Protein AF-A0AA36H5W6-F1 (afdb_monomer)

Radius of gyration: 16.44 Å; Cα contacts (8 Å, |Δi|>4): 114; chains: 1; bounding box: 38×45×36 Å

Sequence (172 aa):
MTRFTPFHFIIVGIMAVNNNDVLQHSNDTVLLPMIGDDKIEEFLEIIKVVRNRTLSKEERLQEIGPLLHNYTDRITLETIGNLTDLHDFIMERVENASARVKEVFHKIYDLTADIDFDRKSQAEQDKEVDKLYDSLSEAEKNEVKELEDLHEQKARDLGVEELLGSLPDDTD

Organism: Cylicocyclus nassatus (NCBI:txid53992)

Secondary structure (DSSP, 8-state):
-----TTHHHHHHHHHHHHHTTTTS-SS--------HHHHHHHHHHHHHHH-TTS-HHHHHHHHTTGGGGS-TTS-HHHHHHHHHHHHHHHHHHHTS-HHHHHHHHHHHHHHT-HHHHTS-HHHHHHHHHHHHHTS-HHHHHHHHHHHHHHHHHHHHTT-GGGG-PPP----

pLDDT: mean 72.29, std 20.96, range [24.34, 95.5]

Foldseek 3Di:
DPPDQLCLLVQLLLVLQVCVVQPPDDDDPDDRPPPDLVVSLLVLVLVVLLLPPVDDLVVSLVVCVVSCPPGDPVDDSLLSSLVSVLNVVLVVLLVVAPPLLVVLVVVLNVLSSDVVSVPDDPVVNVVVNVVSLVVDDPVSNVSSVVSSVVSCVSCVVSVNNVSSDDDPPPPD

Solvent-accessible surface area (backbone atoms only — not comparable to full-atom values): 10214 Å² total; per-residue (Å²): 134,83,80,78,56,89,52,46,60,72,53,26,45,58,48,47,61,62,50,56,74,62,72,76,70,71,100,60,101,62,81,76,76,76,78,53,69,68,59,54,50,55,49,45,50,46,52,53,42,60,67,40,77,92,47,55,72,67,56,34,50,62,66,38,56,73,69,42,78,84,54,60,93,82,60,38,74,65,52,52,50,43,53,34,52,47,49,53,54,48,49,59,50,42,73,70,43,58,71,65,51,33,53,44,52,51,52,52,51,55,45,73,66,33,69,75,48,68,72,42,55,68,72,55,45,50,52,57,52,47,56,51,57,69,70,46,53,73,70,46,48,51,52,45,48,55,52,40,56,52,44,54,50,49,26,54,77,60,74,46,42,78,52,36,52,67,71,79,79,87,73,126

Mean predicted aligned error: 10.01 Å

Structure (mmCIF, N/CA/C/O backbone):
data_AF-A0AA36H5W6-F1
#
_entry.id   AF-A0AA36H5W6-F1
#
loop_
_atom_site.group_PDB
_atom_site.id
_atom_site.type_symbol
_atom_site.label_atom_id
_atom_site.label_alt_id
_atom_site.label_comp_id
_atom_site.label_asym_id
_atom_site.label_entity_id
_atom_site.label_seq_id
_atom_site.pdbx_PDB_ins_code
_atom_site.Cartn_x
_atom_site.Cartn_y
_atom_site.Cartn_z
_atom_site.occupancy
_atom_site.B_iso_or_equiv
_atom_site.auth_seq_id
_atom_site.auth_comp_id
_atom_site.auth_asym_id
_atom_site.auth_atom_id
_atom_site.pdbx_PDB_model_num
ATOM 1 N N . MET A 1 1 ? -7.887 -23.222 6.047 1.00 24.34 1 MET A N 1
ATOM 2 C CA . MET A 1 1 ? -8.365 -21.864 6.388 1.00 24.34 1 MET A CA 1
ATOM 3 C C . MET A 1 1 ? -7.148 -20.981 6.557 1.00 24.34 1 MET A C 1
ATOM 5 O O . MET A 1 1 ? -6.692 -20.765 7.674 1.00 24.34 1 MET A O 1
ATOM 9 N N . THR A 1 2 ? -6.570 -20.555 5.442 1.00 28.42 2 THR A N 1
ATOM 10 C CA . THR A 1 2 ? -5.499 -19.560 5.437 1.00 28.42 2 THR A CA 1
ATOM 11 C C . THR A 1 2 ? -6.175 -18.241 5.789 1.00 28.42 2 THR A C 1
ATOM 13 O O . THR A 1 2 ? -7.065 -17.795 5.068 1.00 28.42 2 THR A O 1
ATOM 16 N N . ARG A 1 3 ? -5.902 -17.714 6.985 1.00 28.36 3 ARG A N 1
ATOM 17 C CA . ARG A 1 3 ? -6.457 -16.432 7.420 1.00 28.36 3 ARG A CA 1
ATOM 18 C C . ARG A 1 3 ? -5.771 -15.360 6.584 1.00 28.36 3 ARG A C 1
ATOM 20 O O . ARG A 1 3 ? -4.611 -15.060 6.823 1.00 28.36 3 ARG A O 1
ATOM 27 N N . PHE A 1 4 ? -6.476 -14.871 5.571 1.00 36.47 4 PHE A N 1
ATOM 28 C CA . PHE A 1 4 ? -6.076 -13.686 4.830 1.00 36.47 4 PHE A CA 1
ATOM 29 C C . PHE A 1 4 ? -6.090 -12.509 5.797 1.00 36.47 4 PHE A C 1
ATOM 31 O O . PHE A 1 4 ? -7.123 -12.205 6.400 1.00 36.47 4 PHE A O 1
ATOM 38 N N . THR A 1 5 ? -4.932 -11.883 5.980 1.00 42.84 5 THR A N 1
ATOM 39 C CA . THR A 1 5 ? -4.890 -10.551 6.564 1.00 42.84 5 THR A CA 1
ATOM 40 C C . THR A 1 5 ? -5.292 -9.592 5.448 1.00 42.84 5 THR A C 1
ATOM 42 O O . THR A 1 5 ? -4.766 -9.716 4.341 1.00 42.84 5 THR A O 1
ATOM 45 N N . PRO A 1 6 ? -6.197 -8.632 5.681 1.00 41.94 6 PRO A N 1
ATOM 46 C CA . PRO A 1 6 ? -6.684 -7.719 4.640 1.00 41.94 6 PRO A CA 1
ATOM 47 C C . PRO A 1 6 ? -5.638 -6.674 4.208 1.00 41.94 6 PRO A C 1
ATOM 49 O O . PRO A 1 6 ? -5.948 -5.572 3.780 1.00 41.94 6 PRO A O 1
ATOM 52 N N . PHE A 1 7 ? -4.363 -7.009 4.383 1.00 49.34 7 PHE A N 1
ATOM 53 C CA . PHE A 1 7 ? -3.181 -6.252 4.004 1.00 49.34 7 PHE A CA 1
ATOM 54 C C . PHE A 1 7 ? -2.188 -7.123 3.224 1.00 49.34 7 PHE A C 1
ATOM 56 O O . PHE A 1 7 ? -1.088 -6.673 2.899 1.00 49.34 7 PHE A O 1
ATOM 63 N N . HIS A 1 8 ? -2.576 -8.361 2.897 1.00 48.16 8 HIS A N 1
ATOM 64 C CA . HIS A 1 8 ? -1.783 -9.294 2.107 1.00 48.16 8 HIS A CA 1
ATOM 65 C C . HIS A 1 8 ? -1.392 -8.676 0.755 1.00 48.16 8 HIS A C 1
ATOM 67 O O . HIS A 1 8 ? -0.261 -8.842 0.321 1.00 48.16 8 HIS A O 1
ATOM 73 N N . PHE A 1 9 ? -2.239 -7.833 0.154 1.00 49.12 9 PHE A N 1
ATOM 74 C CA . PHE A 1 9 ? -1.920 -7.115 -1.088 1.00 49.12 9 PHE A CA 1
ATOM 75 C C . PHE A 1 9 ? -0.747 -6.116 -0.974 1.00 49.12 9 PHE A C 1
ATOM 77 O O . PHE A 1 9 ? -0.071 -5.860 -1.968 1.00 49.12 9 PHE A O 1
ATOM 84 N N . ILE A 1 10 ? -0.465 -5.570 0.220 1.00 50.91 10 ILE A N 1
ATOM 85 C CA . ILE A 1 10 ? 0.686 -4.673 0.463 1.00 50.91 10 ILE A CA 1
ATOM 86 C C . ILE A 1 10 ? 1.983 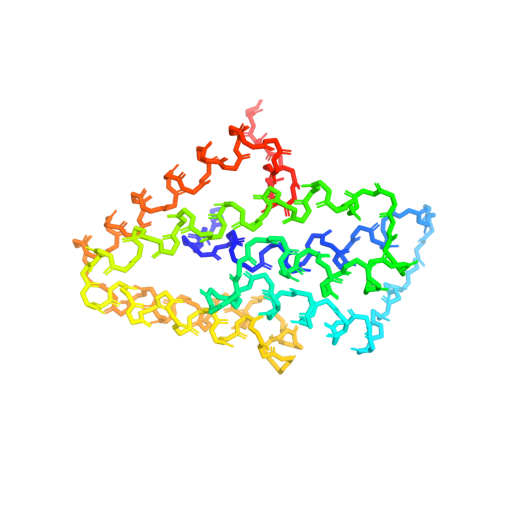-5.490 0.562 1.00 50.91 10 ILE A C 1
ATOM 88 O O . ILE A 1 10 ? 3.044 -5.031 0.145 1.00 50.91 10 ILE A O 1
ATOM 92 N N . ILE A 1 11 ? 1.891 -6.704 1.110 1.00 45.09 11 ILE A N 1
ATOM 93 C CA . ILE A 1 11 ? 3.026 -7.589 1.403 1.00 45.09 11 ILE A CA 1
ATOM 94 C C . ILE A 1 11 ? 3.385 -8.447 0.179 1.00 45.09 11 ILE A C 1
ATOM 96 O O . ILE A 1 11 ? 4.557 -8.628 -0.145 1.00 45.09 11 ILE A O 1
ATOM 100 N N . VAL A 1 12 ? 2.388 -8.950 -0.551 1.00 42.12 12 VAL A N 1
ATOM 101 C CA . VAL A 1 12 ? 2.592 -9.867 -1.680 1.00 42.12 12 VAL A CA 1
ATOM 102 C C . VAL A 1 12 ? 3.176 -9.169 -2.903 1.00 42.12 12 VAL A C 1
ATOM 104 O O . VAL A 1 12 ? 3.954 -9.793 -3.618 1.00 42.12 12 VAL A O 1
ATOM 107 N N . GLY A 1 13 ? 2.933 -7.868 -3.098 1.00 42.00 13 GLY A N 1
ATOM 108 C CA . GLY A 1 13 ? 3.622 -7.100 -4.142 1.00 42.00 13 GLY A CA 1
ATOM 109 C C . GLY A 1 13 ? 5.153 -7.115 -3.994 1.00 42.00 13 GLY A C 1
ATOM 110 O O . GLY A 1 13 ? 5.861 -7.082 -4.996 1.00 42.00 13 GLY A O 1
ATOM 111 N N . ILE A 1 14 ? 5.663 -7.241 -2.760 1.00 40.16 14 ILE A N 1
ATOM 112 C CA . ILE A 1 14 ? 7.098 -7.370 -2.465 1.00 40.16 14 ILE A CA 1
ATOM 113 C C . ILE A 1 14 ? 7.578 -8.808 -2.713 1.00 40.16 14 ILE A C 1
ATOM 115 O O . ILE A 1 14 ? 8.588 -9.026 -3.380 1.00 40.16 14 ILE A O 1
ATOM 119 N N . MET A 1 15 ? 6.813 -9.815 -2.278 1.00 35.25 15 MET A N 1
ATOM 120 C CA . MET A 1 15 ? 7.201 -11.224 -2.440 1.00 35.25 15 MET A CA 1
ATOM 121 C C . MET A 1 15 ? 7.038 -11.777 -3.867 1.00 35.25 15 MET A C 1
ATOM 123 O O . MET A 1 15 ? 7.797 -12.662 -4.259 1.00 35.25 15 MET A O 1
ATOM 127 N N . ALA A 1 16 ? 6.071 -11.302 -4.659 1.00 37.94 16 ALA A N 1
ATOM 128 C CA . ALA A 1 16 ? 5.784 -11.822 -6.004 1.00 37.94 16 ALA A CA 1
ATOM 129 C C . ALA A 1 16 ? 6.823 -11.387 -7.051 1.00 37.94 16 ALA A C 1
ATOM 131 O O . ALA A 1 16 ? 7.084 -12.128 -8.003 1.00 37.94 16 ALA A O 1
ATOM 132 N N . VAL A 1 17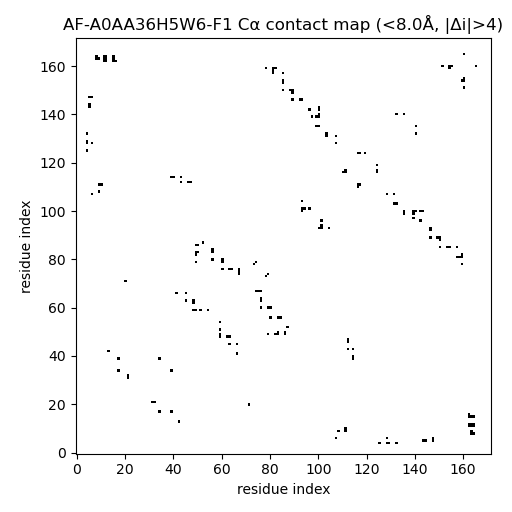 ? 7.445 -10.221 -6.852 1.00 41.44 17 VAL A N 1
ATOM 133 C CA . VAL A 1 17 ? 8.607 -9.772 -7.633 1.00 41.44 17 VAL A CA 1
ATOM 134 C C . VAL A 1 17 ? 9.849 -10.572 -7.238 1.00 41.44 17 VAL A C 1
ATOM 136 O O . VAL A 1 17 ? 10.551 -11.082 -8.108 1.00 41.44 17 VAL A O 1
ATOM 139 N N . ASN A 1 18 ? 10.036 -10.797 -5.938 1.00 41.44 18 ASN A N 1
ATOM 140 C CA . ASN A 1 18 ? 11.171 -11.531 -5.383 1.00 41.44 18 ASN A CA 1
ATOM 141 C C . ASN A 1 18 ? 11.160 -13.038 -5.732 1.00 41.44 18 ASN A C 1
ATOM 143 O O . ASN A 1 18 ? 12.192 -13.604 -6.085 1.00 41.44 18 ASN A O 1
ATOM 147 N N . ASN A 1 19 ? 10.000 -13.705 -5.715 1.00 38.03 19 ASN A N 1
ATOM 148 C CA . ASN A 1 19 ? 9.903 -15.143 -6.007 1.00 38.03 19 ASN A CA 1
ATOM 149 C C . ASN A 1 19 ? 9.879 -15.489 -7.507 1.00 38.03 19 ASN A C 1
ATOM 151 O O . ASN A 1 19 ? 10.194 -16.624 -7.869 1.00 38.03 19 ASN A O 1
ATOM 155 N N . ASN A 1 20 ? 9.519 -14.561 -8.402 1.00 40.03 20 ASN A N 1
ATOM 156 C CA . ASN A 1 20 ? 9.458 -14.874 -9.837 1.00 40.03 20 ASN A CA 1
ATOM 157 C C . ASN A 1 20 ? 10.824 -14.883 -10.536 1.00 40.03 20 ASN A C 1
ATOM 159 O O . ASN A 1 20 ? 10.948 -15.567 -11.552 1.00 40.03 20 ASN A O 1
ATOM 163 N N . ASP A 1 21 ? 11.850 -14.230 -9.981 1.00 39.66 21 ASP A N 1
ATOM 164 C CA . ASP A 1 21 ? 13.235 -14.426 -10.444 1.00 39.66 21 ASP A CA 1
ATOM 165 C C . ASP A 1 21 ? 13.763 -15.832 -10.099 1.00 39.66 21 ASP A C 1
ATOM 167 O O . ASP A 1 21 ? 14.649 -16.360 -10.773 1.00 39.66 21 ASP A O 1
ATOM 171 N N . VAL A 1 22 ? 13.170 -16.499 -9.101 1.00 34.09 22 VAL A N 1
ATOM 172 C CA . VAL A 1 22 ? 13.568 -17.846 -8.661 1.00 34.09 22 VAL A CA 1
ATOM 173 C C . VAL A 1 22 ? 12.860 -18.958 -9.452 1.00 34.09 22 VAL A C 1
ATOM 175 O O . VAL A 1 22 ? 13.392 -20.060 -9.583 1.00 34.09 22 VAL A O 1
ATOM 178 N N . LEU A 1 23 ? 11.692 -18.694 -10.050 1.00 33.28 23 LEU A N 1
ATOM 179 C CA . LEU A 1 23 ? 10.879 -19.733 -10.703 1.00 33.28 23 LEU A CA 1
ATOM 180 C C . LEU A 1 23 ? 11.212 -20.008 -12.180 1.00 33.28 23 LEU A C 1
ATOM 182 O O . LEU A 1 23 ? 10.612 -20.906 -12.772 1.00 33.28 23 LEU A O 1
ATOM 186 N N . GLN A 1 24 ? 12.184 -19.315 -12.786 1.00 35.88 24 GLN A N 1
ATOM 187 C CA . GLN A 1 24 ? 12.577 -19.586 -14.178 1.00 35.88 24 GLN A CA 1
ATOM 188 C C . GLN A 1 24 ? 13.788 -20.511 -14.363 1.00 35.88 24 GLN A C 1
ATOM 190 O O . GLN A 1 24 ? 14.127 -20.803 -15.508 1.00 35.88 24 GLN A O 1
ATOM 195 N N . HIS A 1 25 ? 14.425 -21.034 -13.308 1.00 32.66 25 HIS A N 1
ATOM 196 C CA . HIS A 1 25 ? 15.550 -21.968 -13.475 1.00 32.66 25 HIS A CA 1
ATOM 197 C C . HIS A 1 25 ? 15.357 -23.312 -12.751 1.00 32.66 25 HIS A C 1
ATOM 199 O O . HIS A 1 25 ? 15.831 -23.536 -11.645 1.00 32.66 25 HIS A O 1
ATOM 205 N N . SER A 1 26 ? 14.809 -24.258 -13.520 1.00 32.12 26 SER A N 1
ATOM 206 C CA . SER A 1 26 ? 15.117 -25.699 -13.511 1.00 32.12 26 SER A CA 1
ATOM 207 C C . SER A 1 26 ? 14.482 -26.622 -12.456 1.00 32.12 26 SER A C 1
ATOM 209 O O . SER A 1 26 ? 14.468 -26.382 -11.258 1.00 32.12 26 SER A O 1
ATOM 211 N N . ASN A 1 27 ? 14.012 -27.754 -12.986 1.00 38.47 27 ASN A N 1
ATOM 212 C CA . ASN A 1 27 ? 13.370 -28.913 -12.362 1.00 38.47 27 ASN A CA 1
ATOM 213 C C . ASN A 1 27 ? 14.298 -29.781 -11.485 1.00 38.47 27 ASN A C 1
ATOM 215 O O . ASN A 1 27 ? 14.089 -30.988 -11.392 1.00 38.47 27 ASN A O 1
ATOM 219 N N . ASP A 1 28 ? 15.305 -29.210 -10.835 1.00 33.66 28 ASP A N 1
ATOM 220 C CA . ASP A 1 28 ? 16.198 -29.973 -9.967 1.00 33.66 28 ASP A CA 1
ATOM 221 C C . ASP A 1 28 ? 16.104 -29.472 -8.530 1.00 33.66 28 ASP A C 1
ATOM 223 O O . ASP A 1 28 ? 15.794 -28.318 -8.258 1.00 33.66 28 ASP A O 1
ATOM 227 N N . THR A 1 29 ? 16.325 -30.381 -7.583 1.00 42.38 29 THR A N 1
ATOM 228 C CA . THR A 1 29 ? 16.286 -30.112 -6.142 1.00 42.38 29 THR A CA 1
ATOM 229 C C . THR A 1 29 ? 17.397 -29.119 -5.787 1.00 42.38 29 THR A C 1
ATOM 231 O O . THR A 1 29 ? 18.514 -29.520 -5.470 1.00 42.38 29 THR A O 1
ATOM 234 N N . VAL A 1 30 ? 17.120 -27.821 -5.902 1.00 35.28 30 VAL A N 1
ATOM 235 C CA . VAL A 1 30 ? 18.104 -26.745 -5.754 1.00 35.28 30 VAL A CA 1
ATOM 236 C C . VAL A 1 30 ? 17.685 -25.864 -4.584 1.00 35.28 30 VAL A C 1
ATOM 238 O O . VAL A 1 30 ? 16.565 -25.364 -4.526 1.00 35.28 30 VAL A O 1
ATOM 241 N N . LEU A 1 31 ? 18.602 -25.729 -3.622 1.00 33.75 31 LEU A 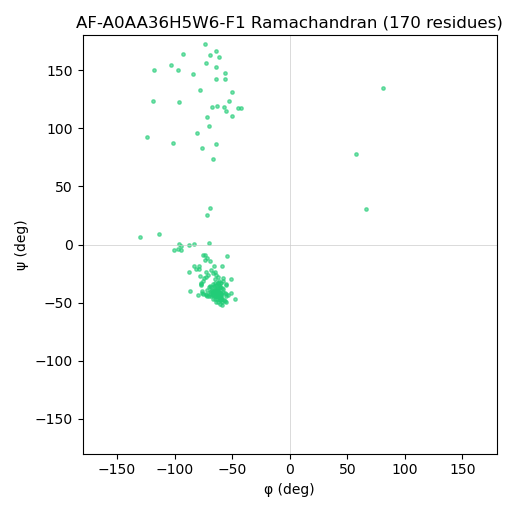N 1
ATOM 242 C CA . LEU A 1 31 ? 18.572 -24.724 -2.561 1.00 33.75 31 LEU A CA 1
ATOM 243 C C . LEU A 1 31 ? 18.144 -23.388 -3.171 1.00 33.75 31 LEU A C 1
ATOM 245 O O . LEU A 1 31 ? 18.857 -22.889 -4.041 1.00 33.75 31 LEU A O 1
ATOM 249 N N . LEU A 1 32 ? 16.997 -22.852 -2.734 1.00 36.00 32 LEU A N 1
ATOM 250 C CA . LEU A 1 32 ? 16.516 -21.531 -3.143 1.00 36.00 32 LEU A CA 1
ATOM 251 C C . LEU A 1 32 ? 17.710 -20.566 -3.082 1.00 36.00 32 LEU A C 1
ATOM 253 O O . LEU A 1 32 ? 18.293 -20.432 -1.999 1.00 36.00 32 LEU A O 1
ATOM 257 N N . PRO A 1 33 ? 18.145 -19.962 -4.203 1.00 40.22 33 PRO A N 1
ATOM 258 C CA . PRO A 1 33 ? 19.164 -18.932 -4.134 1.00 40.22 33 PRO A CA 1
ATOM 259 C C . PRO A 1 33 ? 18.613 -17.855 -3.203 1.00 40.22 33 PRO A C 1
ATOM 261 O O . PRO A 1 33 ? 17.536 -17.316 -3.452 1.00 40.22 33 PRO A O 1
ATOM 264 N N . MET A 1 34 ? 19.304 -17.615 -2.084 1.00 45.75 34 MET A N 1
ATOM 265 C CA . MET A 1 34 ? 18.994 -16.476 -1.229 1.00 45.75 34 MET A CA 1
ATOM 266 C C . MET A 1 34 ? 19.061 -15.254 -2.136 1.00 45.75 34 MET A C 1
ATOM 268 O O . MET A 1 34 ? 20.119 -14.971 -2.702 1.00 45.75 34 MET A O 1
ATOM 272 N N . ILE A 1 35 ? 17.921 -14.597 -2.329 1.00 55.44 35 ILE A N 1
ATOM 273 C CA . ILE A 1 35 ? 17.866 -13.289 -2.968 1.00 55.44 35 ILE A CA 1
ATOM 274 C C . ILE A 1 35 ? 18.862 -12.424 -2.200 1.00 55.44 35 ILE A C 1
ATOM 276 O O . ILE A 1 35 ? 18.816 -12.380 -0.969 1.00 55.44 35 ILE A O 1
ATOM 280 N N . GLY A 1 36 ? 19.833 -11.854 -2.908 1.00 61.50 36 GLY A N 1
ATOM 281 C CA . GLY A 1 36 ? 20.828 -11.004 -2.274 1.00 61.50 36 GLY A CA 1
ATOM 282 C C . GLY A 1 36 ? 20.153 -9.765 -1.693 1.00 61.50 36 GLY A C 1
ATOM 283 O O . GLY A 1 36 ? 19.215 -9.231 -2.290 1.00 61.50 36 GLY A O 1
ATOM 284 N N . ASP A 1 37 ? 20.622 -9.314 -0.529 1.00 67.31 37 ASP A N 1
ATOM 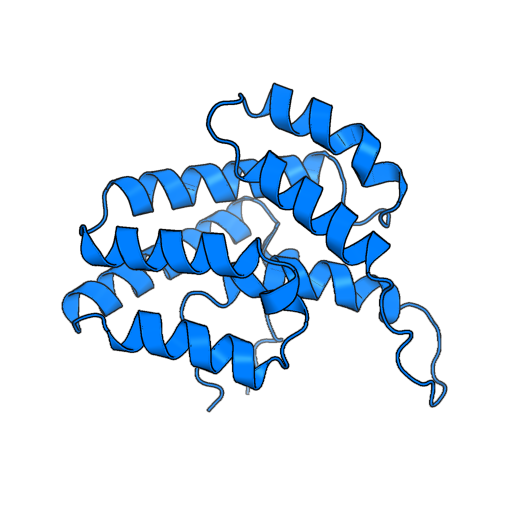285 C CA . ASP A 1 37 ? 20.119 -8.107 0.140 1.00 67.31 37 ASP A CA 1
ATOM 286 C C . ASP A 1 37 ? 20.093 -6.890 -0.808 1.00 67.31 37 ASP A C 1
ATOM 288 O O . ASP A 1 37 ? 19.202 -6.054 -0.710 1.00 67.31 37 ASP A O 1
ATOM 292 N N . ASP A 1 38 ? 20.998 -6.837 -1.789 1.00 69.44 38 ASP A N 1
ATOM 293 C CA . ASP A 1 38 ? 21.067 -5.814 -2.835 1.00 69.44 38 ASP A CA 1
ATOM 294 C C . ASP A 1 38 ? 19.805 -5.743 -3.711 1.00 69.44 38 ASP A C 1
ATOM 296 O O . ASP A 1 38 ? 19.366 -4.654 -4.077 1.00 69.44 38 ASP A O 1
ATOM 300 N N . LYS A 1 39 ? 19.180 -6.885 -4.012 1.00 69.00 39 LYS A N 1
ATOM 301 C CA . LYS A 1 39 ? 17.941 -6.945 -4.807 1.00 69.00 39 LYS A CA 1
ATOM 302 C C . LYS A 1 39 ? 16.706 -6.546 -4.012 1.00 69.00 39 LYS A C 1
ATOM 304 O O . LYS A 1 39 ? 15.800 -5.919 -4.561 1.00 69.00 39 LYS A O 1
ATOM 309 N N . ILE A 1 40 ? 16.689 -6.878 -2.724 1.00 70.94 40 ILE A N 1
ATOM 310 C CA . ILE A 1 40 ? 15.634 -6.451 -1.800 1.00 70.94 40 ILE A CA 1
ATOM 311 C C . ILE A 1 40 ? 15.725 -4.937 -1.590 1.00 70.94 40 ILE A C 1
ATOM 313 O O . ILE A 1 40 ? 14.714 -4.244 -1.668 1.00 70.94 40 ILE A O 1
ATOM 317 N N . GLU A 1 41 ? 16.931 -4.403 -1.387 1.00 75.75 41 GLU A N 1
ATOM 318 C CA . GLU A 1 41 ? 17.167 -2.964 -1.244 1.00 75.75 41 GLU A CA 1
ATOM 319 C C . GLU A 1 41 ? 16.743 -2.184 -2.497 1.00 75.75 41 GLU A C 1
ATOM 321 O O . GLU A 1 41 ? 15.980 -1.226 -2.374 1.00 75.75 41 GLU A O 1
ATOM 326 N N . GLU A 1 42 ? 17.145 -2.632 -3.693 1.00 75.88 42 GLU A N 1
ATOM 327 C CA . GLU A 1 42 ? 16.746 -2.029 -4.978 1.00 75.88 42 GLU A CA 1
ATOM 328 C C . GLU A 1 42 ? 15.213 -2.020 -5.147 1.00 75.88 42 GLU A C 1
ATOM 330 O O . GLU A 1 42 ? 14.619 -1.016 -5.553 1.00 75.88 42 GLU A O 1
ATOM 335 N N . PHE A 1 43 ? 14.538 -3.101 -4.746 1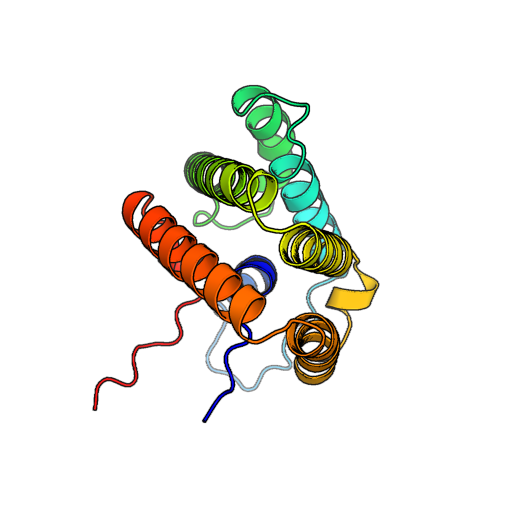.00 75.19 43 PHE A N 1
ATOM 336 C CA . PHE A 1 43 ? 13.081 -3.179 -4.824 1.00 75.19 43 PHE A CA 1
ATOM 337 C C . PHE A 1 43 ? 12.397 -2.241 -3.822 1.00 75.19 43 PHE A C 1
ATOM 339 O O . PHE A 1 43 ? 11.442 -1.537 -4.161 1.00 75.19 43 PHE A O 1
ATOM 346 N N . LEU A 1 44 ? 12.900 -2.182 -2.588 1.00 77.81 44 LEU A N 1
ATOM 347 C CA . LEU A 1 44 ? 12.397 -1.264 -1.569 1.00 77.81 44 LEU A CA 1
ATOM 348 C C . LEU A 1 44 ? 12.595 0.201 -1.980 1.00 77.81 44 LEU A C 1
ATOM 350 O O . LEU A 1 44 ? 11.753 1.037 -1.651 1.00 77.81 44 LEU A O 1
ATOM 354 N N . GLU A 1 45 ? 13.660 0.529 -2.716 1.00 83.06 45 GLU A N 1
ATOM 355 C CA . GLU A 1 45 ? 13.843 1.857 -3.311 1.00 83.06 45 GLU A CA 1
ATOM 356 C C . GLU A 1 45 ? 12.745 2.182 -4.330 1.00 83.06 45 GLU A C 1
ATOM 358 O O . GLU A 1 45 ? 12.120 3.240 -4.224 1.00 83.06 45 GLU A O 1
ATOM 363 N N . ILE A 1 46 ? 12.419 1.256 -5.239 1.00 82.31 46 ILE A N 1
ATOM 364 C CA . ILE A 1 46 ? 11.302 1.425 -6.185 1.00 82.31 46 ILE A CA 1
ATOM 365 C C . ILE A 1 46 ? 9.990 1.665 -5.430 1.00 82.31 46 ILE A C 1
ATOM 367 O O . ILE A 1 46 ? 9.263 2.617 -5.727 1.00 82.31 46 ILE A O 1
ATOM 371 N N . ILE A 1 47 ? 9.695 0.850 -4.413 1.00 79.94 47 ILE A N 1
ATOM 372 C CA . ILE A 1 47 ? 8.477 0.985 -3.604 1.00 79.94 47 ILE A CA 1
ATOM 373 C C . ILE A 1 47 ? 8.428 2.331 -2.870 1.00 79.94 47 ILE A C 1
ATOM 375 O O . ILE A 1 47 ? 7.372 2.967 -2.829 1.00 79.94 47 ILE A O 1
ATOM 379 N N . LYS A 1 48 ? 9.553 2.809 -2.326 1.00 83.94 48 LYS A N 1
ATOM 380 C CA . LYS A 1 48 ? 9.637 4.135 -1.689 1.00 83.94 48 LYS A CA 1
ATOM 381 C C . LYS A 1 48 ? 9.313 5.255 -2.675 1.00 83.94 48 LYS A C 1
ATOM 383 O O . LYS A 1 48 ? 8.576 6.171 -2.311 1.00 83.94 48 LYS A O 1
ATOM 388 N N . VAL A 1 49 ? 9.801 5.167 -3.913 1.00 86.69 49 VAL A N 1
ATOM 389 C CA . VAL A 1 49 ? 9.487 6.153 -4.957 1.00 86.69 49 VAL A CA 1
ATOM 390 C C . VAL A 1 49 ? 8.009 6.087 -5.346 1.00 86.69 49 VAL A C 1
ATOM 392 O O . VAL A 1 49 ? 7.348 7.123 -5.344 1.00 86.69 49 VAL A O 1
ATOM 395 N N . VAL A 1 50 ? 7.441 4.896 -5.582 1.00 85.00 50 VAL A N 1
ATOM 396 C CA . VAL A 1 50 ? 5.997 4.729 -5.872 1.00 85.00 50 VAL A CA 1
ATOM 397 C C . VAL A 1 50 ? 5.139 5.377 -4.781 1.00 85.00 50 VAL A C 1
ATOM 399 O O . VAL A 1 50 ? 4.185 6.103 -5.078 1.00 85.00 50 VAL A O 1
ATOM 402 N N . ARG A 1 51 ? 5.511 5.169 -3.512 1.00 85.38 51 ARG A N 1
ATOM 403 C CA . ARG A 1 51 ? 4.796 5.695 -2.343 1.00 85.38 51 ARG A CA 1
ATOM 404 C C . ARG A 1 51 ? 4.979 7.201 -2.123 1.00 85.38 51 ARG A C 1
ATOM 406 O O . ARG A 1 51 ? 4.221 7.800 -1.355 1.00 85.38 51 ARG A O 1
ATOM 413 N N . ASN A 1 52 ? 5.937 7.843 -2.793 1.00 86.50 52 ASN A N 1
ATOM 414 C CA . ASN A 1 52 ? 6.221 9.263 -2.620 1.00 86.50 52 ASN A CA 1
ATOM 415 C C . ASN A 1 52 ? 5.186 10.155 -3.327 1.00 86.50 52 ASN A C 1
ATOM 417 O O . ASN A 1 52 ? 5.417 10.694 -4.407 1.00 86.50 52 ASN A O 1
ATOM 421 N N . ARG A 1 53 ? 4.053 10.386 -2.660 1.00 87.44 53 ARG A N 1
ATOM 422 C CA . ARG A 1 53 ? 2.963 11.252 -3.150 1.00 87.44 53 ARG A CA 1
ATOM 423 C C . ARG A 1 53 ? 3.297 12.751 -3.163 1.00 87.44 53 ARG A C 1
ATOM 425 O O . ARG A 1 53 ? 2.427 13.551 -3.497 1.00 87.44 53 ARG A O 1
ATOM 432 N N . THR A 1 54 ? 4.511 13.157 -2.774 1.00 92.12 54 THR A N 1
ATOM 433 C CA . THR A 1 54 ? 4.966 14.549 -2.968 1.00 92.12 54 THR A CA 1
ATOM 434 C C . THR A 1 54 ? 5.411 14.815 -4.406 1.00 92.12 54 THR A C 1
ATOM 436 O O . THR A 1 54 ? 5.452 15.972 -4.820 1.00 92.12 54 THR A O 1
ATOM 439 N N . LEU A 1 55 ? 5.697 13.750 -5.159 1.00 91.19 55 LEU A N 1
ATOM 440 C CA . LEU A 1 55 ? 6.036 13.775 -6.574 1.00 91.19 55 LEU A CA 1
ATOM 441 C C . LEU A 1 55 ? 4.802 13.463 -7.425 1.00 91.19 55 LEU A C 1
ATOM 443 O O . LEU A 1 55 ? 3.913 12.702 -7.028 1.00 91.19 55 LEU A O 1
ATOM 447 N N . SER A 1 56 ? 4.768 14.013 -8.635 1.00 93.31 56 SER A N 1
ATOM 448 C CA . SER A 1 56 ? 3.820 13.588 -9.665 1.00 93.31 56 SER A CA 1
ATOM 449 C C . SER A 1 56 ? 4.069 12.135 -10.089 1.00 93.31 56 SER A C 1
ATOM 451 O O . SER A 1 56 ? 5.088 11.516 -9.768 1.00 93.31 56 SER A O 1
ATOM 453 N N . LYS A 1 57 ? 3.115 11.546 -10.817 1.00 91.19 57 LYS A N 1
ATOM 454 C CA . LYS A 1 57 ? 3.291 10.206 -11.393 1.00 91.19 57 LYS A CA 1
ATOM 455 C C . LYS A 1 57 ? 4.475 10.184 -12.362 1.00 91.19 57 LYS A C 1
ATOM 457 O O . LYS A 1 57 ? 5.283 9.263 -12.324 1.00 91.19 57 LYS A O 1
ATOM 462 N N . GLU A 1 58 ? 4.592 11.204 -13.205 1.00 92.56 58 GLU A N 1
ATOM 463 C CA . GLU A 1 58 ? 5.648 11.319 -14.206 1.00 92.56 58 GLU A CA 1
ATOM 464 C C . GLU A 1 58 ? 7.035 11.406 -13.561 1.00 92.56 58 GLU A C 1
ATOM 466 O O . GLU A 1 58 ? 7.954 10.725 -14.011 1.00 92.56 58 GLU A O 1
ATOM 471 N N . GLU A 1 59 ? 7.179 12.185 -12.486 1.00 94.19 59 GLU A N 1
ATOM 472 C CA . GLU A 1 59 ? 8.435 12.290 -11.729 1.00 94.19 59 GLU A CA 1
ATOM 473 C C . GLU A 1 59 ? 8.816 10.951 -11.082 1.00 94.19 59 GLU A C 1
ATOM 475 O O . GLU A 1 59 ? 9.954 10.507 -11.224 1.00 94.19 59 GLU A O 1
ATOM 480 N N . ARG A 1 60 ? 7.855 10.244 -10.467 1.00 91.25 60 ARG A N 1
ATOM 481 C CA . ARG A 1 60 ? 8.096 8.901 -9.906 1.00 91.25 60 ARG A CA 1
ATOM 482 C C . ARG A 1 60 ? 8.563 7.910 -10.970 1.00 91.25 60 ARG A C 1
ATOM 484 O O . ARG A 1 60 ? 9.512 7.165 -10.748 1.00 91.25 60 ARG A O 1
ATOM 491 N N . LEU A 1 61 ? 7.940 7.914 -12.147 1.00 89.50 61 LEU A N 1
ATOM 492 C CA . LEU A 1 61 ? 8.334 7.029 -13.248 1.00 89.50 61 LEU A CA 1
ATOM 493 C C . LEU A 1 61 ? 9.719 7.365 -13.814 1.00 89.50 61 LEU A C 1
ATOM 495 O O . LEU A 1 61 ? 10.452 6.457 -14.205 1.00 89.50 61 LEU A O 1
ATOM 499 N N . GLN A 1 62 ? 10.098 8.645 -13.838 1.00 91.94 62 GLN A N 1
ATOM 500 C CA . GLN A 1 62 ? 11.445 9.063 -14.234 1.00 91.94 62 GLN A CA 1
ATOM 501 C C . GLN A 1 62 ? 12.514 8.584 -13.246 1.00 91.94 62 GLN A C 1
ATOM 503 O O . GLN A 1 62 ? 13.579 8.155 -13.684 1.00 91.94 62 GLN A O 1
ATOM 508 N N . GLU A 1 63 ? 12.228 8.621 -11.943 1.00 91.50 63 GLU A N 1
ATOM 509 C CA . GLU A 1 63 ? 13.131 8.113 -10.903 1.00 91.50 63 GLU A CA 1
ATOM 510 C C . GLU A 1 63 ? 13.237 6.580 -10.913 1.00 91.50 63 GLU A C 1
ATOM 512 O O . GLU A 1 63 ? 14.325 6.041 -10.722 1.00 91.50 63 GLU A O 1
ATOM 517 N N . ILE A 1 64 ? 12.138 5.870 -11.194 1.00 86.50 64 ILE A N 1
ATOM 518 C CA . ILE A 1 64 ? 12.112 4.397 -11.219 1.00 86.50 64 ILE A CA 1
ATOM 519 C C . ILE A 1 64 ? 12.739 3.825 -12.495 1.00 86.50 64 ILE A C 1
ATOM 521 O O . ILE A 1 64 ? 13.361 2.766 -12.446 1.00 86.50 64 ILE A O 1
ATOM 525 N N . GLY A 1 65 ? 12.615 4.502 -13.641 1.00 84.88 65 GLY A N 1
ATOM 526 C CA . GLY A 1 65 ? 13.094 3.997 -14.936 1.00 84.88 65 GLY A CA 1
ATOM 527 C C . GLY A 1 65 ? 14.526 3.432 -14.930 1.00 84.88 65 GLY A C 1
ATOM 528 O O . GLY A 1 65 ? 14.722 2.328 -15.438 1.00 84.88 65 GLY A O 1
ATOM 529 N N . PRO A 1 66 ? 15.522 4.123 -14.342 1.00 85.75 66 PRO A N 1
ATOM 530 C CA . PRO A 1 66 ? 16.882 3.600 -14.197 1.00 85.75 66 PRO A CA 1
ATOM 531 C C . PRO A 1 66 ? 17.001 2.363 -13.290 1.00 85.75 66 PRO A C 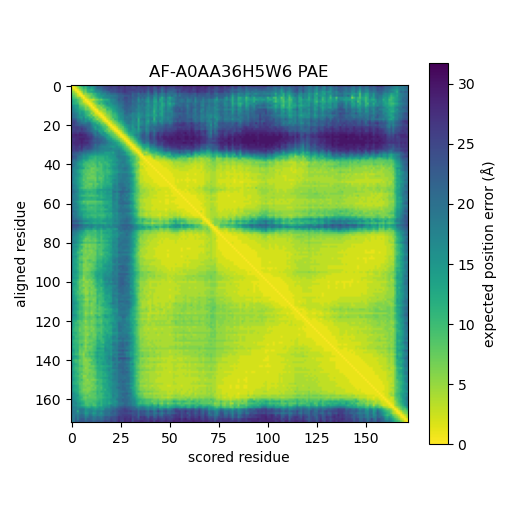1
ATOM 533 O O . PRO A 1 66 ? 17.835 1.503 -13.563 1.00 85.75 66 PRO A O 1
ATOM 536 N N . LEU A 1 67 ? 16.174 2.255 -12.242 1.00 80.31 67 LEU A N 1
ATOM 537 C CA . LEU A 1 67 ? 16.177 1.133 -11.289 1.00 80.31 67 LEU A CA 1
ATOM 538 C C . LEU A 1 67 ? 15.626 -0.154 -11.924 1.00 80.31 67 LEU A C 1
ATOM 540 O O . LEU A 1 67 ? 16.021 -1.259 -11.571 1.00 80.31 67 LEU A O 1
ATOM 544 N N . LEU A 1 68 ? 14.765 -0.032 -12.939 1.00 76.19 68 LEU A N 1
ATOM 545 C CA . LEU A 1 68 ? 14.154 -1.186 -13.604 1.00 76.19 68 LEU A CA 1
ATOM 546 C C . LEU A 1 68 ? 15.106 -1.995 -14.496 1.00 76.19 68 LEU A C 1
ATOM 548 O O . LEU A 1 68 ? 14.748 -3.098 -14.895 1.00 76.19 68 LEU A O 1
ATOM 552 N N . HIS A 1 69 ? 16.315 -1.502 -14.800 1.00 70.75 69 HIS A N 1
ATOM 553 C CA . HIS A 1 69 ? 17.242 -2.165 -15.737 1.00 70.75 69 HIS A CA 1
ATOM 554 C C . HIS A 1 69 ? 17.647 -3.595 -15.333 1.00 70.75 69 HIS A C 1
ATOM 556 O O . HIS A 1 69 ? 18.151 -4.360 -16.154 1.00 70.75 69 HIS A O 1
ATOM 562 N N . ASN A 1 70 ? 17.441 -3.917 -14.058 1.00 66.06 70 ASN A N 1
ATOM 563 C CA . ASN A 1 70 ? 17.834 -5.143 -13.392 1.00 66.06 70 ASN A CA 1
ATOM 564 C C . ASN A 1 70 ? 16.688 -6.151 -13.239 1.00 66.06 70 ASN A C 1
ATOM 566 O O . ASN A 1 70 ? 16.933 -7.248 -12.737 1.00 66.06 70 ASN A O 1
ATOM 570 N N . TYR A 1 71 ? 15.467 -5.777 -13.626 1.00 65.56 71 TYR A N 1
ATOM 571 C CA . TYR A 1 71 ? 14.268 -6.596 -13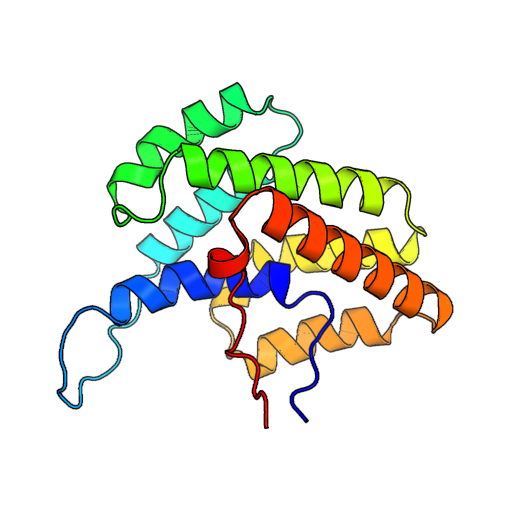.480 1.00 65.56 71 TYR A CA 1
ATOM 572 C C . TYR A 1 71 ? 13.861 -7.219 -14.819 1.00 65.56 71 TYR A C 1
ATOM 574 O O . TYR A 1 71 ? 14.180 -6.710 -15.893 1.00 65.56 71 TYR A O 1
ATOM 582 N N . THR A 1 72 ? 13.159 -8.351 -14.748 1.00 62.03 72 THR A N 1
ATOM 583 C CA . THR A 1 72 ? 12.645 -9.065 -15.928 1.00 62.03 72 THR A CA 1
ATOM 584 C C . THR A 1 72 ? 11.665 -8.218 -16.745 1.00 62.03 72 THR A C 1
ATOM 586 O O . THR A 1 72 ? 11.027 -7.301 -16.227 1.00 62.03 72 THR A O 1
ATOM 589 N N . ASP A 1 73 ? 11.443 -8.610 -18.005 1.00 61.44 73 ASP A N 1
ATOM 590 C CA . ASP A 1 73 ? 10.500 -7.978 -18.948 1.00 61.44 73 ASP A CA 1
ATOM 591 C C . ASP A 1 73 ? 9.047 -7.855 -18.429 1.00 61.44 73 ASP A C 1
ATOM 593 O O . ASP A 1 73 ? 8.215 -7.198 -19.053 1.00 61.44 73 ASP A O 1
ATOM 597 N N . ARG A 1 74 ? 8.708 -8.490 -17.297 1.00 57.16 74 ARG A N 1
ATOM 598 C CA . ARG A 1 74 ? 7.379 -8.422 -16.667 1.00 57.16 74 ARG A CA 1
ATOM 599 C C . ARG A 1 74 ? 7.155 -7.125 -15.885 1.00 57.16 74 ARG A C 1
ATOM 601 O O . ARG A 1 74 ? 6.009 -6.694 -15.746 1.00 57.16 74 ARG A O 1
ATOM 608 N N . ILE A 1 75 ? 8.219 -6.499 -15.378 1.00 69.81 75 ILE A N 1
ATOM 609 C CA . ILE A 1 75 ? 8.138 -5.238 -14.631 1.00 69.81 75 ILE A CA 1
ATOM 610 C C . ILE A 1 75 ? 8.538 -4.106 -15.569 1.00 69.81 75 ILE A C 1
ATOM 612 O O . ILE A 1 75 ? 9.694 -3.704 -15.663 1.00 69.81 75 ILE A O 1
ATOM 616 N N . THR A 1 76 ? 7.549 -3.604 -16.299 1.00 79.06 76 THR A N 1
ATOM 617 C CA . THR A 1 76 ? 7.731 -2.489 -17.230 1.00 79.06 76 THR A CA 1
ATOM 618 C C . THR A 1 76 ? 7.425 -1.151 -16.554 1.00 79.06 76 THR A C 1
ATOM 620 O O . THR A 1 76 ? 6.752 -1.092 -15.524 1.00 79.06 76 THR A O 1
ATOM 623 N N . LEU A 1 77 ? 7.854 -0.041 -17.163 1.00 83.12 77 LEU A N 1
ATOM 624 C CA . LEU A 1 77 ? 7.422 1.297 -16.735 1.00 83.12 77 LEU A CA 1
ATOM 625 C C . LEU A 1 77 ? 5.896 1.467 -16.777 1.00 83.12 77 LEU A C 1
ATOM 627 O O . LEU A 1 77 ? 5.345 2.192 -15.954 1.00 83.12 77 LEU A O 1
ATOM 631 N N . GLU A 1 78 ? 5.212 0.795 -17.707 1.00 84.62 78 GLU A N 1
ATOM 632 C CA . GLU A 1 78 ? 3.747 0.767 -17.763 1.00 84.62 78 GLU A CA 1
ATOM 633 C C . GLU A 1 78 ? 3.173 0.060 -16.531 1.00 84.62 78 GLU A C 1
ATOM 635 O O . GLU A 1 78 ? 2.322 0.618 -15.839 1.00 84.62 78 GLU A O 1
ATOM 640 N N . THR A 1 79 ? 3.722 -1.107 -16.188 1.00 80.44 79 THR A N 1
ATOM 641 C CA . THR A 1 79 ? 3.366 -1.861 -14.982 1.00 80.44 79 THR A CA 1
ATOM 642 C C . THR A 1 79 ? 3.538 -1.018 -13.715 1.00 80.44 79 THR A C 1
ATOM 644 O O . THR A 1 79 ? 2.621 -0.921 -12.900 1.00 80.44 79 THR A O 1
ATOM 647 N N . ILE A 1 80 ? 4.689 -0.356 -13.559 1.00 82.69 80 ILE A N 1
ATOM 648 C CA . ILE A 1 80 ? 4.943 0.554 -12.434 1.00 82.69 80 ILE A CA 1
ATOM 649 C C . ILE A 1 80 ? 3.977 1.74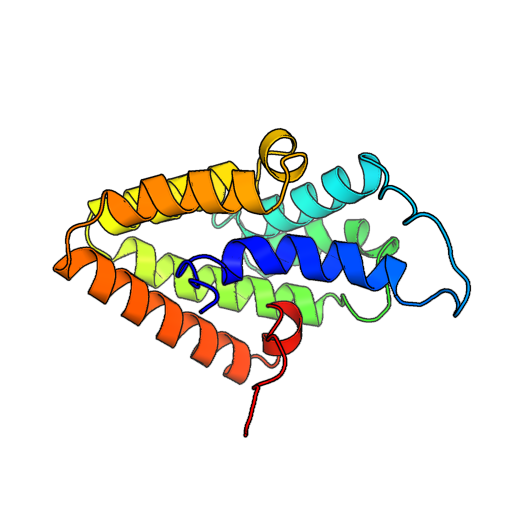4 -12.455 1.00 82.69 80 ILE A C 1
ATOM 651 O O . ILE A 1 80 ? 3.502 2.174 -11.403 1.00 82.69 80 ILE A O 1
ATOM 655 N N . GLY A 1 81 ? 3.647 2.272 -13.634 1.00 85.12 81 GLY A N 1
ATOM 656 C CA . GLY A 1 81 ? 2.655 3.333 -13.795 1.00 85.12 81 GLY A CA 1
ATOM 657 C C . GLY A 1 81 ? 1.277 2.923 -13.284 1.00 85.12 81 GLY A C 1
ATOM 658 O O . GLY A 1 81 ? 0.637 3.703 -12.579 1.00 85.12 81 GLY A O 1
ATOM 659 N N . ASN A 1 82 ? 0.852 1.695 -13.569 1.00 85.38 82 ASN A N 1
ATOM 660 C CA . ASN A 1 82 ? -0.409 1.147 -13.077 1.00 85.38 82 ASN A CA 1
ATOM 661 C C . ASN A 1 82 ? -0.361 0.893 -11.562 1.00 85.38 82 ASN A C 1
ATOM 663 O O . ASN A 1 82 ? -1.302 1.245 -10.854 1.00 85.38 82 ASN A O 1
ATOM 667 N N . LEU A 1 83 ? 0.752 0.379 -11.029 1.00 82.25 83 LEU A N 1
ATOM 668 C CA . LEU A 1 83 ? 0.947 0.247 -9.577 1.00 82.25 83 LEU A CA 1
ATOM 669 C C . LEU A 1 83 ? 0.926 1.605 -8.861 1.00 82.25 83 LEU A C 1
ATOM 671 O O . LEU A 1 83 ? 0.405 1.717 -7.754 1.00 82.25 83 LEU A O 1
ATOM 675 N N . THR A 1 84 ? 1.438 2.649 -9.511 1.00 85.81 84 THR A N 1
ATOM 676 C CA . THR A 1 84 ? 1.412 4.024 -9.000 1.00 85.81 84 THR A CA 1
ATOM 677 C C . THR A 1 84 ? -0.017 4.570 -8.939 1.00 85.81 84 THR A C 1
ATOM 679 O O . THR A 1 84 ? -0.409 5.152 -7.929 1.00 85.81 84 THR A O 1
ATOM 682 N N . ASP A 1 85 ? -0.829 4.321 -9.972 1.00 87.38 85 ASP A N 1
ATOM 683 C CA . ASP A 1 85 ? -2.249 4.698 -9.981 1.00 87.38 85 ASP A CA 1
ATOM 684 C C . ASP A 1 85 ? -3.055 3.935 -8.925 1.00 87.38 85 ASP A C 1
ATOM 686 O O . ASP A 1 85 ? -3.915 4.515 -8.258 1.00 87.38 85 ASP A O 1
ATOM 690 N N . LEU A 1 86 ? -2.785 2.637 -8.768 1.00 85.88 86 LEU A N 1
ATOM 691 C CA . LEU A 1 86 ? -3.407 1.801 -7.745 1.00 85.88 86 LEU A CA 1
ATOM 692 C C . LEU A 1 86 ? -3.071 2.312 -6.340 1.00 85.88 86 LEU A C 1
ATOM 694 O O . LEU A 1 86 ? -3.968 2.484 -5.512 1.00 85.88 86 LEU A O 1
ATOM 698 N N . HIS A 1 87 ? -1.793 2.614 -6.100 1.00 86.75 87 HIS A N 1
ATOM 699 C CA . HIS A 1 87 ? -1.313 3.187 -4.851 1.00 86.75 87 HIS A CA 1
ATOM 700 C C . HIS A 1 87 ? -1.997 4.524 -4.532 1.00 86.75 87 HIS A C 1
ATOM 702 O O . HIS A 1 87 ? -2.501 4.723 -3.426 1.00 86.75 87 HIS A O 1
ATOM 708 N N . ASP A 1 88 ? -2.037 5.450 -5.487 1.00 87.62 88 ASP A N 1
ATOM 709 C CA . ASP A 1 88 ? -2.630 6.766 -5.254 1.00 87.62 88 ASP A CA 1
ATOM 710 C C . ASP A 1 88 ? -4.132 6.673 -4.991 1.00 87.62 88 ASP A C 1
ATOM 712 O O . ASP A 1 88 ? -4.640 7.349 -4.091 1.00 87.62 88 ASP A O 1
ATOM 716 N N . PHE A 1 89 ? -4.820 5.794 -5.725 1.00 90.06 89 PHE A N 1
ATOM 717 C CA . PHE A 1 89 ? -6.234 5.509 -5.526 1.00 90.06 89 PHE A CA 1
ATOM 718 C C . PHE A 1 89 ? -6.514 4.994 -4.112 1.00 90.06 89 PHE A C 1
ATOM 720 O O . PHE A 1 89 ? -7.380 5.542 -3.426 1.00 90.06 89 PHE A O 1
ATOM 727 N N . ILE A 1 90 ? -5.788 3.967 -3.650 1.00 88.19 90 ILE A N 1
ATOM 728 C CA . ILE A 1 90 ? -6.053 3.395 -2.325 1.00 88.19 90 ILE A CA 1
ATOM 729 C C . ILE A 1 90 ? -5.690 4.381 -1.216 1.00 88.19 90 ILE A C 1
ATOM 731 O O . ILE A 1 90 ? -6.461 4.554 -0.272 1.00 88.19 90 ILE A O 1
ATOM 735 N N . MET A 1 91 ? -4.584 5.117 -1.366 1.00 87.94 91 MET A N 1
ATOM 736 C CA . MET A 1 91 ? -4.179 6.110 -0.377 1.00 87.94 91 MET A CA 1
ATOM 737 C C . MET A 1 91 ? -5.169 7.269 -0.281 1.00 87.94 91 MET A C 1
ATOM 739 O O . MET A 1 91 ? -5.416 7.753 0.816 1.00 87.94 91 MET A O 1
ATOM 743 N N . GLU A 1 92 ? -5.797 7.709 -1.373 1.00 91.94 92 GLU A N 1
ATOM 744 C CA . GLU A 1 92 ? -6.879 8.699 -1.291 1.00 91.94 92 GLU A CA 1
ATOM 745 C C . GLU A 1 92 ? -8.050 8.204 -0.425 1.00 91.94 92 GLU A C 1
ATOM 747 O O . GLU A 1 92 ? -8.635 8.978 0.335 1.00 91.94 92 GLU A O 1
ATOM 752 N N . ARG A 1 93 ? -8.381 6.911 -0.485 1.00 90.75 93 ARG A N 1
ATOM 753 C CA . ARG A 1 93 ? -9.465 6.334 0.323 1.00 90.75 93 ARG A CA 1
ATOM 754 C C . ARG A 1 93 ? -9.071 6.139 1.776 1.00 90.75 93 ARG A C 1
ATOM 756 O O . ARG A 1 93 ? -9.837 6.526 2.652 1.00 90.75 93 ARG A O 1
ATOM 763 N N . VAL A 1 94 ? -7.858 5.659 2.028 1.00 90.06 94 VAL A N 1
ATOM 764 C CA . VAL A 1 94 ? -7.285 5.559 3.379 1.00 90.06 94 VAL A CA 1
ATOM 765 C C . VAL A 1 94 ? -7.233 6.926 4.056 1.00 90.06 94 VAL A C 1
ATOM 767 O O . VAL A 1 94 ? -7.527 7.050 5.243 1.00 90.06 94 VAL A O 1
ATOM 770 N N . GLU A 1 95 ? -6.915 7.986 3.311 1.00 91.56 95 GLU A N 1
ATOM 771 C CA . GLU A 1 95 ? -6.870 9.335 3.870 1.00 91.56 95 GLU A CA 1
ATOM 772 C C . GLU A 1 95 ? -8.243 9.847 4.336 1.00 91.56 95 GLU A C 1
ATOM 774 O O . GLU A 1 95 ? -8.287 10.689 5.239 1.00 91.56 95 GLU A O 1
ATOM 779 N N . ASN A 1 96 ? -9.327 9.299 3.780 1.00 93.31 96 ASN A N 1
ATOM 780 C CA . ASN A 1 96 ? -10.715 9.576 4.153 1.00 93.31 96 ASN A CA 1
ATOM 781 C C . ASN A 1 96 ? -11.313 8.549 5.133 1.00 93.31 96 ASN A C 1
ATOM 783 O O . ASN A 1 96 ? -12.455 8.724 5.560 1.00 93.31 96 ASN A O 1
ATOM 787 N N . ALA A 1 97 ? -10.564 7.502 5.481 1.00 93.62 97 ALA A N 1
ATOM 788 C CA . ALA A 1 97 ? -11.002 6.466 6.402 1.00 93.62 97 ALA A CA 1
ATOM 789 C C . ALA A 1 97 ? -11.023 6.958 7.860 1.00 93.62 97 ALA A C 1
ATOM 791 O O . ALA A 1 97 ? -10.528 8.045 8.195 1.00 93.62 97 ALA A O 1
ATOM 792 N N . SER A 1 98 ? -11.558 6.138 8.763 1.00 94.81 98 SER A N 1
ATOM 793 C CA . SER A 1 98 ? -11.472 6.391 10.197 1.00 94.81 98 SER A CA 1
ATOM 794 C C . SER A 1 98 ? -10.017 6.534 10.657 1.00 94.81 98 SER A C 1
ATOM 796 O O . SER A 1 98 ? -9.088 5.907 10.138 1.00 94.81 98 SER A O 1
ATOM 798 N N . ALA A 1 99 ? -9.805 7.370 11.678 1.00 95.50 99 ALA A N 1
ATOM 799 C CA . ALA A 1 99 ? -8.463 7.702 12.159 1.00 95.50 99 ALA A CA 1
ATOM 800 C C . ALA A 1 99 ? -7.642 6.460 12.541 1.00 95.50 99 ALA A C 1
ATOM 802 O O . ALA A 1 99 ? -6.432 6.428 12.322 1.00 95.50 99 ALA A O 1
ATOM 803 N N . ARG A 1 100 ? -8.300 5.429 13.084 1.00 93.94 100 ARG A N 1
ATOM 804 C CA . ARG A 1 100 ? -7.640 4.194 13.495 1.00 93.94 100 ARG A CA 1
ATOM 805 C C . ARG A 1 100 ? -7.263 3.310 12.309 1.00 93.94 100 ARG A C 1
ATOM 807 O O . ARG A 1 100 ? -6.149 2.794 12.291 1.00 93.94 100 ARG A O 1
ATOM 814 N N . VAL A 1 101 ? -8.149 3.170 11.321 1.00 91.94 101 VAL A N 1
ATOM 815 C CA . VAL A 1 101 ? -7.855 2.442 10.076 1.00 91.94 101 VAL A CA 1
ATOM 816 C C . VAL A 1 101 ? -6.681 3.089 9.356 1.00 91.94 101 VAL A C 1
ATOM 818 O O . VAL A 1 101 ? -5.722 2.407 9.010 1.00 91.94 101 VAL A O 1
ATOM 821 N N . LYS A 1 102 ? -6.699 4.418 9.241 1.00 92.19 102 LYS A N 1
ATOM 822 C CA . LYS A 1 102 ? -5.602 5.210 8.686 1.00 92.19 102 LYS A CA 1
ATOM 823 C C . LYS A 1 102 ? -4.275 4.960 9.403 1.00 92.19 102 LYS A C 1
ATOM 825 O O . LYS A 1 102 ? -3.270 4.684 8.758 1.00 92.19 102 LYS A O 1
ATOM 830 N N . GLU A 1 103 ? -4.267 5.019 10.735 1.00 92.81 103 GLU A N 1
ATOM 831 C CA . GLU A 1 103 ? -3.072 4.751 11.544 1.00 92.81 103 GLU A CA 1
ATOM 832 C C . GLU A 1 103 ? -2.523 3.333 11.315 1.00 92.81 103 GLU A C 1
ATOM 834 O O . GLU A 1 103 ? -1.314 3.156 11.173 1.00 92.81 103 GLU A O 1
ATOM 839 N N . VAL A 1 104 ? -3.397 2.322 11.279 1.00 90.38 104 VAL A N 1
ATOM 840 C CA . VAL A 1 104 ? -3.002 0.928 11.027 1.00 90.38 104 VAL A CA 1
ATOM 841 C C . VAL A 1 104 ? -2.434 0.761 9.618 1.00 90.38 104 VAL A C 1
ATOM 843 O O . VAL A 1 104 ? -1.378 0.150 9.470 1.00 90.38 104 VAL A O 1
ATOM 846 N N . PHE A 1 105 ? -3.076 1.348 8.607 1.00 87.31 105 PHE A N 1
ATOM 847 C CA . PHE A 1 105 ? -2.630 1.276 7.216 1.00 87.31 105 PHE A CA 1
ATOM 848 C C . PHE A 1 105 ? -1.227 1.873 7.044 1.00 87.31 105 PHE A C 1
ATOM 850 O O . PHE A 1 105 ? -0.338 1.221 6.499 1.00 87.31 105 PHE A O 1
ATOM 857 N N . HIS A 1 106 ? -0.993 3.070 7.598 1.00 87.94 106 HIS A N 1
ATOM 858 C CA . HIS A 1 106 ? 0.323 3.722 7.579 1.00 87.94 106 HIS A CA 1
ATOM 859 C C . HIS A 1 106 ? 1.391 2.899 8.311 1.00 87.94 106 HIS A C 1
ATOM 861 O O . HIS A 1 106 ? 2.492 2.738 7.799 1.00 87.94 106 HIS A O 1
ATOM 867 N N . LYS A 1 107 ? 1.063 2.284 9.456 1.00 89.62 107 LYS A N 1
ATOM 868 C CA . LYS A 1 107 ? 2.004 1.400 10.170 1.00 89.62 107 LYS A CA 1
ATOM 869 C C . LYS A 1 107 ? 2.402 0.173 9.359 1.00 89.62 107 LYS A C 1
ATOM 871 O O . LYS A 1 107 ? 3.560 -0.225 9.391 1.00 89.62 107 LYS A O 1
ATOM 876 N N . ILE A 1 108 ? 1.458 -0.435 8.648 1.00 84.25 108 ILE A N 1
ATOM 877 C CA . ILE A 1 108 ? 1.747 -1.584 7.782 1.00 84.25 108 ILE A CA 1
ATOM 878 C C . ILE A 1 108 ? 2.589 -1.145 6.580 1.00 84.25 108 ILE A C 1
ATOM 880 O O . ILE A 1 108 ? 3.507 -1.854 6.170 1.00 84.25 108 ILE A O 1
ATOM 884 N N . TYR A 1 109 ? 2.339 0.049 6.046 1.00 81.25 109 TYR A N 1
ATOM 885 C CA . TYR A 1 109 ? 3.188 0.643 5.015 1.00 81.25 109 TYR A CA 1
ATOM 886 C C . TYR A 1 109 ? 4.624 0.842 5.502 1.00 81.25 109 TYR A C 1
ATOM 888 O O . TYR A 1 109 ? 5.551 0.429 4.810 1.00 81.25 109 TYR A O 1
ATOM 896 N N . ASP A 1 110 ? 4.810 1.403 6.695 1.00 85.00 110 ASP A N 1
ATOM 897 C CA . ASP A 1 110 ? 6.139 1.594 7.278 1.00 85.00 110 ASP A CA 1
ATOM 898 C C . ASP A 1 110 ? 6.853 0.253 7.503 1.00 85.00 110 ASP A C 1
ATOM 900 O O . ASP A 1 110 ? 8.012 0.112 7.119 1.00 85.00 110 ASP A O 1
ATOM 904 N N . LEU A 1 111 ? 6.149 -0.755 8.040 1.00 84.62 111 LEU A N 1
ATOM 905 C CA . LEU A 1 111 ? 6.696 -2.107 8.223 1.00 84.62 111 LEU A CA 1
ATOM 906 C C . LEU A 1 111 ? 7.150 -2.719 6.896 1.00 84.62 111 LEU A C 1
ATOM 908 O O . LEU A 1 111 ? 8.257 -3.223 6.792 1.00 84.62 111 LEU A O 1
ATOM 912 N N . THR A 1 112 ? 6.326 -2.635 5.853 1.00 77.44 112 THR A N 1
ATOM 913 C CA . THR A 1 112 ? 6.651 -3.218 4.539 1.00 77.44 112 THR A CA 1
ATOM 914 C C . THR A 1 112 ? 7.719 -2.447 3.760 1.00 77.44 112 THR A C 1
ATOM 916 O O . THR A 1 112 ? 8.178 -2.923 2.728 1.00 77.44 112 THR A O 1
ATOM 919 N N . ALA A 1 113 ? 8.124 -1.262 4.226 1.00 76.44 113 ALA A N 1
ATOM 920 C CA . ALA A 1 113 ? 9.272 -0.532 3.690 1.00 76.44 113 ALA A CA 1
ATOM 921 C C . ALA A 1 113 ? 10.578 -0.804 4.468 1.00 76.44 113 ALA A C 1
ATOM 923 O O . ALA A 1 113 ? 11.624 -0.249 4.108 1.00 76.44 113 ALA A O 1
ATOM 924 N N . ASP A 1 114 ? 10.518 -1.617 5.527 1.00 80.38 114 ASP A N 1
ATOM 925 C CA . ASP A 1 114 ? 11.644 -1.976 6.385 1.00 80.38 114 ASP A CA 1
ATOM 926 C C . ASP A 1 114 ? 12.259 -3.316 5.950 1.00 80.38 114 ASP A C 1
ATOM 928 O O . ASP A 1 114 ? 11.603 -4.359 5.933 1.00 80.38 114 ASP A O 1
ATOM 932 N N . ILE A 1 115 ? 13.555 -3.299 5.640 1.00 78.38 115 ILE A N 1
ATOM 933 C CA . ILE A 1 115 ? 14.309 -4.502 5.273 1.00 78.38 115 ILE A CA 1
ATOM 934 C C . ILE A 1 115 ? 14.344 -5.532 6.409 1.00 78.38 115 ILE A C 1
ATOM 936 O O . ILE A 1 115 ? 14.352 -6.736 6.161 1.00 78.38 115 ILE A O 1
ATOM 940 N N . ASP A 1 116 ? 14.323 -5.089 7.668 1.00 83.44 116 ASP A N 1
ATOM 941 C CA . ASP A 1 116 ? 14.318 -6.001 8.812 1.00 83.44 116 ASP A CA 1
ATOM 942 C C . ASP A 1 116 ? 12.965 -6.698 8.979 1.00 83.44 116 ASP A C 1
ATOM 944 O O . ASP A 1 116 ? 12.901 -7.793 9.544 1.00 83.44 116 ASP A O 1
ATOM 948 N N . PHE A 1 117 ? 11.885 -6.098 8.470 1.00 81.12 117 PHE A N 1
ATOM 949 C CA . PHE A 1 117 ? 10.597 -6.768 8.357 1.00 81.12 117 PHE A CA 1
ATOM 950 C C . PHE A 1 117 ? 10.619 -7.814 7.237 1.00 81.12 117 PHE A C 1
ATOM 952 O O . PHE A 1 117 ? 10.175 -8.940 7.458 1.00 81.12 117 PHE A O 1
ATOM 959 N N . ASP A 1 118 ? 11.202 -7.490 6.080 1.00 73.00 118 ASP A N 1
ATOM 960 C CA . ASP A 1 118 ? 11.327 -8.418 4.944 1.00 73.00 118 ASP A CA 1
ATOM 961 C C . ASP A 1 118 ? 12.169 -9.665 5.283 1.00 73.00 118 ASP A C 1
ATOM 963 O O . ASP A 1 118 ? 11.848 -10.778 4.878 1.00 73.00 118 ASP A O 1
ATOM 967 N N . ARG A 1 119 ? 13.180 -9.511 6.147 1.00 77.88 119 ARG A N 1
ATOM 968 C CA . ARG A 1 119 ? 14.027 -10.613 6.649 1.00 77.88 119 ARG A CA 1
ATOM 969 C C . ARG A 1 119 ? 13.321 -11.596 7.591 1.00 77.88 119 ARG A C 1
ATOM 971 O O . ARG A 1 119 ? 13.883 -12.649 7.905 1.00 77.88 119 ARG A O 1
ATOM 978 N N . LYS A 1 120 ? 12.138 -11.257 8.109 1.00 78.19 120 LYS A N 1
ATOM 979 C CA . LYS A 1 120 ? 11.362 -12.146 8.987 1.00 78.19 120 LYS A CA 1
ATOM 980 C C . LYS A 1 120 ? 10.760 -13.294 8.185 1.00 78.19 120 LYS A C 1
ATOM 982 O O . LYS A 1 120 ? 10.498 -13.179 6.994 1.00 78.19 120 LYS A O 1
ATOM 987 N N . SER A 1 121 ? 10.467 -14.406 8.855 1.00 78.06 121 SER A N 1
ATOM 988 C CA . SER A 1 121 ? 9.648 -15.445 8.226 1.00 78.06 121 SER A CA 1
ATOM 989 C C . SER A 1 121 ? 8.237 -14.921 7.931 1.00 78.06 121 SER A C 1
ATOM 991 O O . SER A 1 121 ? 7.718 -14.079 8.665 1.00 78.06 121 SER A O 1
ATOM 993 N N . GLN A 1 122 ? 7.570 -15.476 6.916 1.00 71.50 122 GLN A N 1
ATOM 994 C CA . GLN A 1 122 ? 6.186 -15.113 6.581 1.00 71.50 122 GLN A CA 1
ATOM 995 C C . GLN A 1 122 ? 5.253 -15.179 7.805 1.00 71.50 122 GLN A C 1
ATOM 997 O O . GLN A 1 122 ? 4.488 -14.258 8.055 1.00 71.50 122 GLN A O 1
ATOM 1002 N N . ALA A 1 123 ? 5.389 -16.210 8.647 1.00 76.81 123 ALA A N 1
ATOM 1003 C CA . ALA A 1 123 ? 4.589 -16.347 9.866 1.00 76.81 123 ALA A CA 1
ATOM 1004 C C . ALA A 1 123 ? 4.851 -15.237 10.907 1.00 76.81 123 ALA A C 1
ATOM 1006 O O . ALA A 1 123 ? 3.968 -14.900 11.697 1.00 76.81 123 ALA A O 1
ATOM 1007 N N . GLU A 1 124 ? 6.064 -14.683 10.955 1.00 81.75 124 GLU A N 1
ATOM 1008 C CA . GLU A 1 124 ? 6.395 -13.547 11.819 1.00 81.75 124 GLU A CA 1
ATOM 1009 C C . GLU A 1 124 ? 5.855 -12.233 11.253 1.00 81.75 124 GLU A C 1
ATOM 1011 O O . GLU A 1 124 ? 5.317 -11.436 12.023 1.00 81.75 124 GLU A O 1
ATOM 1016 N N . GLN A 1 125 ? 5.944 -12.039 9.934 1.00 78.62 125 GLN A N 1
ATOM 1017 C CA . GLN A 1 125 ? 5.345 -10.897 9.236 1.00 78.62 125 GLN A CA 1
ATOM 1018 C C . GLN A 1 125 ? 3.824 -10.879 9.425 1.00 78.62 125 GLN A C 1
ATOM 1020 O O . GLN A 1 125 ? 3.276 -9.889 9.917 1.00 78.62 125 GLN A O 1
ATOM 1025 N N . ASP A 1 126 ? 3.159 -12.005 9.146 1.00 79.19 126 ASP A N 1
ATOM 1026 C CA . ASP A 1 126 ? 1.715 -12.181 9.326 1.00 79.19 126 ASP A CA 1
ATOM 1027 C C . ASP A 1 126 ? 1.309 -11.870 10.767 1.00 79.19 126 ASP A C 1
ATOM 1029 O O . ASP A 1 126 ? 0.373 -11.117 11.005 1.00 79.19 126 ASP A O 1
ATOM 1033 N N . LYS A 1 127 ? 2.070 -12.359 11.753 1.00 84.44 127 LYS A N 1
ATOM 1034 C CA . LYS A 1 127 ? 1.794 -12.105 13.172 1.00 84.44 127 LYS A CA 1
ATOM 1035 C C . LYS A 1 127 ? 1.920 -10.630 13.558 1.00 84.44 127 LYS A C 1
ATOM 1037 O O . LYS A 1 127 ? 1.239 -10.180 14.481 1.00 84.44 127 LYS A O 1
ATOM 1042 N N . GLU A 1 128 ? 2.846 -9.887 12.963 1.00 86.06 128 GLU A N 1
ATOM 1043 C CA . GLU A 1 128 ? 2.997 -8.453 13.229 1.00 86.06 128 GLU A CA 1
ATOM 1044 C C . GLU A 1 128 ? 1.853 -7.644 12.610 1.00 86.06 128 GLU A C 1
ATOM 1046 O O . GLU A 1 128 ? 1.311 -6.756 13.273 1.00 86.06 128 GLU A O 1
ATOM 1051 N N . VAL A 1 129 ? 1.417 -8.022 11.411 1.00 83.88 129 VAL A N 1
ATOM 1052 C CA . VAL A 1 129 ? 0.278 -7.416 10.707 1.00 83.88 129 VAL A CA 1
ATOM 1053 C C . VAL A 1 129 ? -1.045 -7.758 11.399 1.00 83.88 129 VAL A C 1
ATOM 1055 O O . VAL A 1 129 ? -1.845 -6.861 11.670 1.00 83.88 129 VAL A O 1
ATOM 1058 N N . ASP A 1 130 ? -1.238 -9.018 11.795 1.00 85.25 130 ASP A N 1
ATOM 1059 C CA . ASP A 1 130 ? -2.402 -9.503 12.547 1.00 85.25 130 ASP A CA 1
ATOM 1060 C C . ASP A 1 130 ? -2.602 -8.712 13.834 1.00 85.25 130 ASP A C 1
ATOM 1062 O O . ASP A 1 130 ? -3.714 -8.301 14.144 1.00 85.25 130 ASP A O 1
ATOM 1066 N N . LYS A 1 131 ? -1.528 -8.419 14.576 1.00 89.94 131 LYS A N 1
ATOM 1067 C CA . LYS A 1 131 ? -1.626 -7.608 15.801 1.00 89.94 131 LYS A CA 1
ATOM 1068 C C . LYS A 1 131 ? -2.169 -6.207 15.536 1.00 89.94 131 LYS A C 1
ATOM 1070 O O . LYS A 1 131 ? -2.860 -5.654 16.393 1.00 89.94 131 LYS A O 1
ATOM 1075 N N . LEU A 1 132 ? -1.816 -5.605 14.400 1.00 88.94 132 LEU A N 1
ATOM 1076 C CA . LEU A 1 132 ? -2.319 -4.287 14.026 1.00 88.94 132 LEU A CA 1
ATOM 1077 C C . LEU A 1 132 ? -3.797 -4.375 13.640 1.00 88.94 132 LEU A C 1
ATOM 1079 O O . LEU A 1 132 ? -4.593 -3.572 14.131 1.00 88.94 132 LEU A O 1
ATOM 1083 N N . TYR A 1 133 ? -4.175 -5.384 12.856 1.00 86.31 133 TYR A N 1
ATOM 1084 C CA . TYR A 1 133 ? -5.560 -5.616 12.450 1.00 86.31 133 TYR A CA 1
ATOM 1085 C C . TYR A 1 133 ? -6.480 -5.998 13.621 1.00 86.31 133 TYR A C 1
ATOM 1087 O O . TYR A 1 133 ? -7.564 -5.441 13.770 1.00 86.31 133 TYR A O 1
ATOM 1095 N N . ASP A 1 134 ? -6.040 -6.877 14.518 1.00 90.44 134 ASP A N 1
ATOM 1096 C CA . ASP A 1 134 ? -6.793 -7.294 15.705 1.00 90.44 134 ASP A CA 1
ATOM 1097 C C . ASP A 1 134 ? -7.004 -6.153 16.707 1.00 90.44 134 ASP A C 1
ATOM 1099 O O . ASP A 1 134 ? -7.893 -6.227 17.556 1.00 90.44 134 ASP A O 1
ATOM 1103 N N . SER A 1 135 ? -6.213 -5.080 16.603 1.00 92.12 135 SER A N 1
ATOM 1104 C CA . SER A 1 135 ? -6.407 -3.867 17.401 1.00 92.12 135 SER A CA 1
ATOM 1105 C C . SER A 1 135 ? -7.578 -2.996 16.930 1.00 92.12 135 SER A C 1
ATOM 1107 O O . SER A 1 135 ? -7.920 -2.030 17.614 1.00 92.12 135 SER A O 1
ATOM 1109 N N . LEU A 1 136 ? -8.169 -3.315 15.775 1.00 91.88 136 LEU A N 1
ATOM 1110 C CA . LEU A 1 136 ? -9.337 -2.642 15.221 1.00 91.88 136 LEU A CA 1
ATOM 1111 C C . LEU A 1 136 ? -10.634 -3.197 15.820 1.00 91.88 136 LEU A C 1
ATOM 1113 O O . LEU A 1 136 ? -10.772 -4.389 16.102 1.00 91.88 136 LEU A O 1
ATOM 1117 N N . SER A 1 137 ? -11.620 -2.323 15.969 1.00 95.44 137 SER A N 1
ATOM 1118 C CA . SER A 1 137 ? -13.007 -2.699 16.225 1.00 95.44 137 SER A CA 1
ATOM 1119 C C . SER A 1 137 ? -13.642 -3.358 14.999 1.00 95.44 137 SER A C 1
ATOM 1121 O O . SER A 1 137 ? -13.182 -3.192 13.875 1.00 95.44 137 SER A O 1
ATOM 1123 N N . GLU A 1 138 ? -14.760 -4.059 15.184 1.00 94.38 138 GLU A N 1
ATOM 1124 C CA . GLU A 1 138 ? -15.468 -4.707 14.068 1.00 94.38 138 GLU A CA 1
ATOM 1125 C C . GLU A 1 138 ? -15.934 -3.715 12.987 1.00 94.38 138 GLU A C 1
ATOM 1127 O O . GLU A 1 138 ? -15.927 -4.043 11.805 1.00 94.38 138 GLU A O 1
ATOM 1132 N N . ALA A 1 139 ? -16.295 -2.484 13.365 1.00 94.69 139 ALA A N 1
ATOM 1133 C CA . ALA A 1 139 ? -16.653 -1.448 12.395 1.00 94.69 139 ALA A CA 1
ATOM 1134 C C . ALA A 1 139 ? -15.442 -1.022 11.545 1.00 94.69 139 ALA A C 1
ATOM 1136 O O . ALA A 1 139 ? -15.551 -0.915 10.329 1.00 94.69 139 ALA A O 1
ATOM 1137 N N . GLU A 1 140 ? -14.283 -0.841 12.178 1.00 93.69 140 GLU A N 1
ATOM 1138 C CA . GLU A 1 140 ? -13.025 -0.492 11.503 1.00 93.69 140 GLU A CA 1
ATOM 1139 C C . GLU A 1 140 ? -12.502 -1.654 10.644 1.00 93.69 140 GLU A C 1
ATOM 1141 O O . GLU A 1 140 ? -11.978 -1.441 9.557 1.00 93.69 140 GLU A O 1
ATOM 1146 N N . LYS A 1 141 ? -12.691 -2.902 11.085 1.00 90.31 141 LYS A N 1
ATOM 1147 C CA . LYS A 1 141 ? -12.381 -4.094 10.285 1.00 90.31 141 LYS A CA 1
ATOM 1148 C C . LYS A 1 141 ? -13.237 -4.189 9.025 1.00 90.31 141 LYS A C 1
ATOM 1150 O O . LYS A 1 141 ? -12.717 -4.570 7.979 1.00 90.31 141 LYS A O 1
ATOM 1155 N N . ASN A 1 142 ? -14.520 -3.831 9.113 1.00 90.56 142 ASN A N 1
ATOM 1156 C CA . ASN A 1 142 ? -15.394 -3.760 7.942 1.00 90.56 142 ASN A CA 1
ATOM 1157 C C . ASN A 1 142 ? -14.945 -2.660 6.973 1.00 90.56 142 ASN A C 1
ATOM 1159 O O . ASN A 1 142 ? -14.914 -2.895 5.774 1.00 90.56 142 ASN A O 1
ATOM 1163 N N . GLU A 1 143 ? -14.532 -1.499 7.482 1.00 90.50 143 GLU A N 1
ATOM 1164 C CA . GLU A 1 143 ? -13.970 -0.424 6.654 1.00 90.50 143 GLU A CA 1
ATOM 1165 C C . GLU A 1 143 ? -12.679 -0.861 5.941 1.00 90.50 143 GLU A C 1
ATOM 1167 O O . GLU A 1 143 ? -12.517 -0.614 4.749 1.00 90.50 143 GLU A O 1
ATOM 1172 N N . VAL A 1 144 ? -11.783 -1.574 6.632 1.00 88.25 144 VAL A N 1
ATOM 1173 C CA . VAL A 1 144 ? -10.588 -2.166 6.006 1.00 88.25 144 VAL A CA 1
ATOM 1174 C C . VAL A 1 144 ? -10.967 -3.147 4.897 1.00 88.25 144 VAL A C 1
ATOM 1176 O O . VAL A 1 144 ? -10.359 -3.117 3.831 1.00 88.25 144 VAL A O 1
ATOM 1179 N N . LYS A 1 145 ? -11.991 -3.978 5.111 1.00 87.19 145 LYS A N 1
ATOM 1180 C CA . LYS A 1 145 ? -12.478 -4.906 4.087 1.00 87.19 145 LYS A CA 1
ATOM 1181 C C . LYS A 1 145 ? -13.020 -4.175 2.853 1.00 87.19 145 LYS A C 1
ATOM 1183 O O . LYS A 1 145 ? -12.721 -4.563 1.733 1.00 87.19 145 LYS A O 1
ATOM 1188 N N . GLU A 1 146 ? -13.771 -3.091 3.039 1.00 89.06 146 GLU A N 1
ATOM 1189 C CA . GLU A 1 146 ? -14.244 -2.268 1.917 1.00 89.06 146 GLU A CA 1
ATOM 1190 C C . GLU A 1 146 ? -13.079 -1.640 1.134 1.00 89.06 146 GLU A C 1
ATOM 1192 O O . GLU A 1 146 ? -13.130 -1.549 -0.094 1.00 89.06 146 GLU A O 1
ATOM 1197 N N . LEU A 1 147 ? -12.011 -1.222 1.824 1.00 87.62 147 LEU A N 1
ATOM 1198 C CA . LEU A 1 147 ? -10.791 -0.725 1.183 1.00 87.62 147 LEU A CA 1
ATOM 1199 C C . LEU A 1 147 ? -10.078 -1.819 0.373 1.00 87.62 147 LEU A C 1
ATOM 1201 O O . LEU A 1 147 ? -9.601 -1.535 -0.724 1.00 87.62 147 LEU A O 1
ATOM 1205 N N . GLU A 1 148 ? -10.033 -3.050 0.882 1.00 83.50 148 GLU A N 1
ATOM 1206 C CA . GLU A 1 148 ? -9.478 -4.212 0.178 1.00 83.50 148 GLU A CA 1
ATOM 1207 C C . GLU A 1 148 ? -10.287 -4.549 -1.083 1.00 83.50 148 GLU A C 1
ATOM 1209 O O . GLU A 1 148 ? -9.716 -4.612 -2.172 1.00 83.50 148 GLU A O 1
ATOM 1214 N N . ASP A 1 149 ? -11.615 -4.641 -0.971 1.00 84.81 149 ASP A N 1
ATOM 1215 C CA . ASP A 1 149 ? -12.508 -4.908 -2.107 1.00 84.81 149 ASP A CA 1
ATOM 1216 C C . ASP A 1 149 ? -12.319 -3.855 -3.224 1.00 84.81 149 ASP A C 1
ATOM 1218 O O . ASP A 1 149 ? -12.245 -4.179 -4.416 1.00 84.81 149 ASP A O 1
ATOM 1222 N N . LEU A 1 150 ? -12.189 -2.577 -2.842 1.00 87.25 150 LEU A N 1
ATOM 1223 C CA . LEU A 1 150 ? -11.911 -1.474 -3.768 1.00 87.25 150 LEU A CA 1
ATOM 1224 C C . LEU A 1 150 ? -10.518 -1.571 -4.400 1.00 87.25 150 LEU A C 1
ATOM 1226 O O . LEU A 1 150 ? -10.367 -1.275 -5.588 1.00 87.25 150 LEU A O 1
ATOM 1230 N N . HIS A 1 151 ? -9.506 -1.947 -3.619 1.00 85.19 151 HIS A N 1
ATOM 1231 C CA . HIS A 1 151 ? -8.141 -2.128 -4.101 1.00 85.19 151 HIS A CA 1
ATOM 1232 C C . HIS A 1 151 ? -8.076 -3.244 -5.146 1.00 85.19 151 HIS A C 1
ATOM 1234 O O . HIS A 1 151 ? -7.562 -3.027 -6.242 1.00 85.19 151 HIS A O 1
ATOM 1240 N N . GLU A 1 152 ? -8.650 -4.411 -4.854 1.00 83.56 152 GLU A N 1
ATOM 1241 C CA . GLU A 1 152 ? -8.690 -5.527 -5.798 1.00 83.56 152 GLU A CA 1
ATOM 1242 C C . GLU A 1 152 ? -9.442 -5.180 -7.082 1.00 83.56 152 GLU A C 1
ATOM 1244 O O . GLU A 1 152 ? -8.996 -5.514 -8.181 1.00 83.56 152 GLU A O 1
ATOM 1249 N N . GLN A 1 153 ? -10.586 -4.499 -6.963 1.00 87.19 153 GLN A N 1
ATOM 1250 C CA . GLN A 1 153 ? -11.330 -4.053 -8.134 1.00 87.19 153 GLN A CA 1
ATOM 1251 C C . GLN A 1 153 ? -10.475 -3.124 -8.995 1.00 87.19 153 GLN A C 1
ATOM 1253 O O . GLN A 1 153 ? -10.379 -3.325 -10.204 1.00 87.19 153 GLN A O 1
ATOM 1258 N N . LYS A 1 154 ? -9.812 -2.143 -8.375 1.00 87.00 154 LYS A N 1
ATOM 1259 C CA . LYS A 1 154 ? -8.956 -1.206 -9.099 1.00 87.00 154 LYS A CA 1
ATOM 1260 C C . LYS A 1 154 ? -7.750 -1.901 -9.731 1.00 87.00 154 LYS A C 1
ATOM 1262 O O . LYS A 1 154 ? -7.354 -1.523 -10.829 1.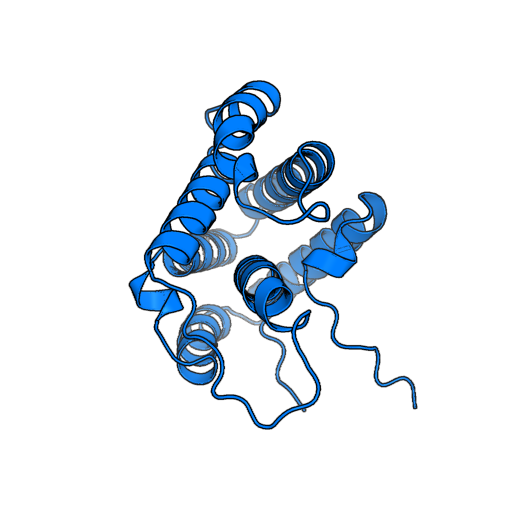00 87.00 154 LYS A O 1
ATOM 1267 N N . ALA A 1 155 ? -7.187 -2.907 -9.068 1.00 82.75 155 ALA A N 1
ATOM 1268 C CA . ALA A 1 155 ? -6.089 -3.698 -9.603 1.00 82.75 155 ALA A CA 1
ATOM 1269 C C . ALA A 1 155 ? -6.498 -4.469 -10.864 1.00 82.75 155 ALA A C 1
ATOM 1271 O O . ALA A 1 155 ? -5.778 -4.406 -11.857 1.00 82.75 155 ALA A O 1
ATOM 1272 N N . ARG A 1 156 ? -7.683 -5.101 -10.852 1.00 85.19 156 ARG A N 1
ATOM 1273 C CA . ARG A 1 156 ? -8.273 -5.761 -12.031 1.00 85.19 156 ARG A CA 1
ATOM 1274 C C . ARG A 1 156 ? -8.540 -4.778 -13.169 1.00 85.19 156 ARG A C 1
ATOM 1276 O O . ARG A 1 156 ? -8.218 -5.059 -14.317 1.00 85.19 156 ARG A O 1
ATOM 1283 N N . ASP A 1 157 ? -9.079 -3.598 -12.860 1.00 89.25 157 ASP A N 1
ATOM 1284 C CA . ASP A 1 157 ? -9.328 -2.553 -13.866 1.00 89.25 157 ASP A CA 1
ATOM 1285 C C . ASP A 1 157 ? -8.032 -2.052 -14.532 1.00 89.25 157 ASP A C 1
ATOM 1287 O O . ASP A 1 157 ? -8.056 -1.573 -15.666 1.00 89.25 157 ASP A O 1
ATOM 1291 N N . LEU A 1 158 ? -6.907 -2.134 -13.817 1.00 84.94 158 LEU A N 1
ATOM 1292 C CA . LEU A 1 158 ? -5.579 -1.731 -14.279 1.00 84.94 158 LEU A CA 1
ATOM 1293 C C . LEU A 1 158 ? -4.752 -2.892 -14.865 1.00 84.94 158 LEU A C 1
ATOM 1295 O O . LEU A 1 158 ? -3.650 -2.643 -15.357 1.00 84.94 158 LEU A O 1
ATOM 1299 N N . GLY A 1 159 ? -5.247 -4.134 -14.814 1.00 82.69 159 GLY A N 1
ATOM 1300 C CA . GLY A 1 159 ? -4.534 -5.321 -15.299 1.00 82.69 159 GLY A CA 1
ATOM 1301 C C . GLY A 1 159 ? -3.272 -5.662 -14.498 1.00 82.69 159 GLY A C 1
ATOM 1302 O O . GLY A 1 159 ? -2.292 -6.134 -15.072 1.00 82.69 159 GLY A O 1
ATOM 1303 N N . VAL A 1 160 ? -3.243 -5.347 -13.197 1.00 75.62 160 VAL A N 1
ATOM 1304 C CA . VAL A 1 160 ? -2.093 -5.600 -12.301 1.00 75.62 160 VAL A CA 1
ATOM 1305 C C . VAL A 1 160 ? -2.393 -6.629 -11.209 1.00 75.62 160 VAL A C 1
ATOM 1307 O O . VAL A 1 160 ? -1.583 -6.833 -10.309 1.00 75.62 160 VAL A O 1
ATOM 1310 N N . GLU A 1 161 ? -3.536 -7.306 -11.276 1.00 71.06 161 GLU A N 1
ATOM 1311 C CA . GLU A 1 161 ? -3.977 -8.297 -10.293 1.00 71.06 161 GLU A CA 1
ATOM 1312 C C . GLU A 1 161 ? -3.024 -9.495 -10.159 1.00 71.06 161 GLU A C 1
ATOM 1314 O O . GLU A 1 161 ? -2.835 -10.009 -9.057 1.00 71.06 161 GLU A O 1
ATOM 1319 N N . GLU A 1 162 ? -2.360 -9.904 -11.245 1.00 65.31 162 GLU A N 1
ATOM 1320 C CA . GLU A 1 162 ? -1.380 -11.000 -11.221 1.00 65.31 162 GLU A CA 1
ATOM 1321 C C . GLU A 1 162 ? -0.126 -10.650 -10.402 1.00 65.31 162 GLU A C 1
ATOM 1323 O O . GLU A 1 162 ? 0.554 -11.535 -9.882 1.00 65.31 162 GLU A O 1
ATOM 1328 N N . LEU A 1 163 ? 0.183 -9.356 -10.259 1.00 61.81 163 LEU A N 1
ATOM 1329 C CA . LEU A 1 163 ? 1.340 -8.862 -9.503 1.00 61.81 163 LEU A CA 1
ATOM 1330 C C . LEU A 1 163 ? 1.062 -8.763 -8.007 1.00 61.81 163 LEU A C 1
ATOM 1332 O O . LEU A 1 163 ? 1.991 -8.727 -7.205 1.00 61.81 163 LEU A O 1
ATOM 1336 N N . LEU A 1 164 ? -0.215 -8.745 -7.633 1.00 59.53 164 LEU A N 1
ATOM 1337 C CA . LEU A 1 164 ? -0.654 -8.749 -6.243 1.00 59.53 164 LEU A CA 1
ATOM 1338 C C . LEU A 1 164 ? -0.692 -10.159 -5.649 1.00 59.53 164 LEU A C 1
ATOM 1340 O O . LEU A 1 164 ? -1.050 -10.305 -4.485 1.00 59.53 164 LEU A O 1
ATOM 1344 N N . GLY A 1 165 ? -0.320 -11.173 -6.443 1.00 53.00 165 GLY A N 1
ATOM 1345 C CA . GLY A 1 165 ? -0.342 -12.581 -6.080 1.00 53.00 165 GLY A CA 1
ATOM 1346 C C . GLY A 1 165 ? -1.735 -13.027 -5.661 1.00 53.00 165 GLY A C 1
ATOM 1347 O O . GLY A 1 165 ? -2.025 -13.225 -4.485 1.00 53.00 165 GLY A O 1
ATOM 1348 N N . SER A 1 166 ? -2.593 -13.252 -6.649 1.00 39.44 166 SER A N 1
ATOM 1349 C CA . SER A 1 166 ? -3.700 -14.177 -6.453 1.00 39.44 166 SER A CA 1
ATOM 1350 C C . SER A 1 166 ? -3.104 -15.580 -6.300 1.00 39.44 166 SER A C 1
ATOM 1352 O O . SER A 1 166 ? -2.445 -16.096 -7.206 1.00 39.44 166 SER A O 1
ATOM 1354 N N . LEU A 1 167 ? -3.313 -16.214 -5.140 1.00 37.03 167 LEU A N 1
ATOM 1355 C CA . LEU A 1 167 ? -3.314 -17.675 -5.122 1.00 37.03 167 LEU A CA 1
ATOM 1356 C C . LEU A 1 167 ? -4.374 -18.128 -6.137 1.00 37.03 167 LEU A C 1
ATOM 1358 O O . LEU A 1 167 ? -5.404 -17.455 -6.251 1.00 37.03 167 LEU A O 1
ATOM 1362 N N . PRO A 1 168 ? -4.135 -19.219 -6.888 1.00 32.91 168 PRO A N 1
ATOM 1363 C CA . PRO A 1 168 ? -5.175 -19.784 -7.730 1.00 32.91 168 PRO A CA 1
ATOM 1364 C C . PRO A 1 168 ? -6.432 -19.953 -6.882 1.00 32.91 168 PRO A C 1
ATOM 1366 O O . PRO A 1 168 ? -6.358 -20.458 -5.760 1.00 32.91 168 PRO A O 1
ATOM 1369 N N . ASP A 1 169 ? -7.555 -19.475 -7.412 1.00 34.97 169 ASP A N 1
ATOM 1370 C CA . ASP A 1 169 ? -8.873 -19.801 -6.889 1.00 34.97 169 ASP A CA 1
ATOM 1371 C C . ASP A 1 169 ? -8.903 -21.328 -6.768 1.00 34.97 169 ASP A C 1
ATOM 1373 O O . ASP A 1 169 ? -8.886 -22.026 -7.789 1.00 34.97 169 ASP A O 1
ATOM 1377 N N . ASP A 1 170 ? -8.905 -21.858 -5.542 1.00 37.03 170 ASP A N 1
ATOM 1378 C CA . ASP A 1 170 ? -9.338 -23.231 -5.286 1.00 37.03 170 ASP A CA 1
ATOM 1379 C C . ASP A 1 170 ? -10.842 -23.254 -5.606 1.00 37.03 170 ASP A C 1
ATOM 1381 O O . ASP A 1 170 ? -11.710 -23.224 -4.735 1.00 37.03 170 ASP A O 1
ATOM 1385 N N . THR A 1 171 ? -11.145 -23.214 -6.900 1.00 32.91 171 THR A N 1
ATOM 1386 C CA . THR A 1 171 ? -12.453 -23.514 -7.452 1.00 32.91 171 THR A CA 1
ATOM 1387 C C . THR A 1 171 ? -12.539 -25.031 -7.532 1.00 32.91 171 THR A C 1
ATOM 1389 O O . THR A 1 171 ? -12.005 -25.629 -8.460 1.00 32.91 171 THR A O 1
ATOM 1392 N N . ASP A 1 172 ? -13.150 -25.586 -6.477 1.00 31.86 172 ASP A N 1
ATOM 1393 C CA . ASP A 1 172 ? -13.784 -26.911 -6.308 1.00 31.86 172 ASP A CA 1
ATOM 1394 C C . ASP A 1 172 ? -13.248 -28.121 -7.108 1.00 31.86 172 ASP A C 1
ATOM 1396 O O . ASP A 1 172 ? -13.428 -28.192 -8.347 1.00 31.86 172 ASP A O 1
#

Nearest PDB structures (foldseek):
  8av9-assembly1_A  TM=1.773E-01  e=8.625E-01  Homo sapiens